Protein AF-A0A8T0F4K7-F1 (afdb_monomer_lite)

Organism: Argiope bruennichi (NCBI:txid94029)

Sequence (132 aa):
MRLCSQYTQSEEQKLKDVISGMQLGDRKPSQLLVEMRNKADSKINEEVLKFLLLQRLPTQVQQILAIVNDKLERLAEMADGIMAAATYTISIQAVSSEEASMQATLIEISSRLEARSRSHSRESGRRFRQRG

pLDDT: mean 86.3, std 10.48, range [50.56, 96.75]

Foldseek 3Di:
DPVVVVVLVVVQVVLLVVLLPDACPPHQLLVNLVVNCVSCVPVDDQVSSLVSSLVRAPPVLNVVCVPDDDGSNVSRVVSRVVVVVVVVVVVVVVVVVVVVVVVVVVVVVVVVVVVVVVVVVVVVVVVVVVVD

Secondary structure (DSSP, 8-state):
--HHHHHHHHHHHHHHHHHHT---TTS-HHHHHHHHHHHHTT-S-HHHHHHHHHTTS-HHHHHHHHT----HHHHHHHHHHHHHHHHHHHHHHHHHHHHHHHHHHHHHHHHHHHHHHHHHHHHHHHHHHTT-

Radius of gyration: 31.35 Å; chains: 1; bounding box: 70×25×100 Å

Structure (mmCIF, N/CA/C/O backbone):
data_AF-A0A8T0F4K7-F1
#
_entry.id   AF-A0A8T0F4K7-F1
#
loop_
_atom_site.group_PDB
_atom_site.id
_atom_site.type_symbol
_atom_site.label_atom_id
_atom_site.label_alt_id
_atom_site.label_comp_id
_atom_site.label_asym_id
_atom_site.label_entity_id
_atom_site.label_seq_id
_atom_site.pdbx_PDB_ins_code
_atom_site.Cartn_x
_atom_site.Cartn_y
_atom_site.Cartn_z
_atom_site.occupancy
_atom_site.B_iso_or_equiv
_atom_site.auth_seq_id
_atom_site.auth_comp_id
_atom_site.auth_asym_id
_atom_site.auth_atom_id
_atom_site.pdbx_PDB_model_num
ATOM 1 N N . MET A 1 1 ? -30.770 4.131 28.611 1.00 52.12 1 MET A N 1
ATOM 2 C CA . MET A 1 1 ? -29.624 4.625 27.815 1.00 52.12 1 MET A CA 1
ATOM 3 C C . MET A 1 1 ? -29.567 3.932 26.447 1.00 52.12 1 MET A C 1
ATOM 5 O O . MET A 1 1 ? -28.828 2.974 26.297 1.00 52.12 1 MET A O 1
ATOM 9 N N . ARG A 1 2 ? -30.370 4.356 25.456 1.00 57.81 2 ARG A N 1
ATOM 10 C CA . ARG A 1 2 ? -30.309 3.818 24.072 1.00 57.81 2 ARG A CA 1
ATOM 11 C C . ARG A 1 2 ? -29.779 4.832 23.045 1.00 57.81 2 ARG A C 1
ATOM 13 O O . ARG A 1 2 ? -29.199 4.419 22.051 1.00 57.81 2 ARG A O 1
ATOM 20 N N . LEU A 1 3 ? -29.887 6.137 23.324 1.00 59.91 3 LEU A N 1
ATOM 21 C CA . LEU A 1 3 ? -29.394 7.193 22.429 1.00 59.91 3 LEU A CA 1
ATOM 22 C C . LEU A 1 3 ? -27.864 7.215 22.289 1.00 59.91 3 LEU A C 1
ATOM 24 O O . LEU A 1 3 ? -27.365 7.386 21.185 1.00 59.91 3 LEU A O 1
ATOM 28 N N . CYS A 1 4 ? -27.121 7.011 23.384 1.00 64.62 4 CYS A N 1
ATOM 29 C CA . CYS A 1 4 ? -25.658 7.124 23.362 1.00 64.62 4 CYS A CA 1
ATOM 30 C C . CYS A 1 4 ? -25.012 6.069 22.444 1.00 64.62 4 CYS A C 1
ATOM 32 O O . CYS A 1 4 ? -24.135 6.396 21.659 1.00 64.62 4 CYS A O 1
ATOM 34 N N . SER A 1 5 ? -25.519 4.830 22.468 1.00 64.06 5 SER A N 1
ATOM 35 C CA . SER A 1 5 ? -25.004 3.732 21.636 1.00 64.06 5 SER A CA 1
ATOM 36 C C . SER A 1 5 ? -25.294 3.919 20.142 1.00 64.06 5 SER A C 1
ATOM 38 O O . SER A 1 5 ? -24.440 3.614 19.313 1.00 64.06 5 SER A O 1
ATOM 40 N N . GLN A 1 6 ? -26.468 4.452 19.784 1.00 66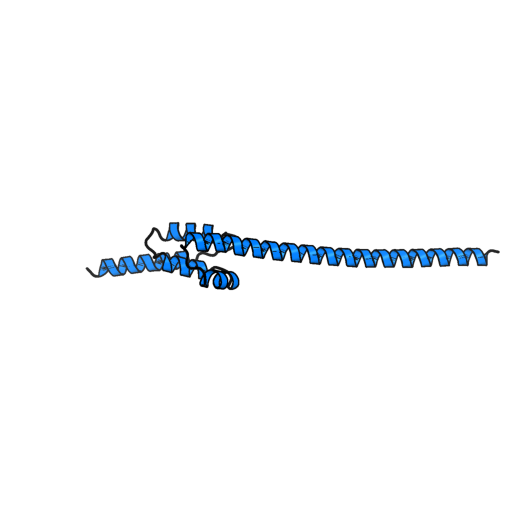.12 6 GLN A N 1
ATOM 41 C CA . GLN A 1 6 ? -26.782 4.754 18.382 1.00 66.12 6 GLN A CA 1
ATOM 42 C C . GLN A 1 6 ? -25.939 5.920 17.856 1.00 66.12 6 GLN A C 1
ATOM 44 O O . GLN A 1 6 ? -25.487 5.892 16.713 1.00 66.12 6 GLN A O 1
ATOM 49 N N . TYR A 1 7 ? -25.697 6.927 18.699 1.00 65.69 7 TYR A N 1
ATOM 50 C CA . TYR A 1 7 ? -24.864 8.072 18.349 1.00 65.69 7 TYR A CA 1
ATOM 51 C C . TYR A 1 7 ? -23.404 7.655 18.108 1.00 65.69 7 TYR A C 1
ATOM 53 O O . TYR A 1 7 ? -22.844 7.982 17.064 1.00 65.69 7 TYR A O 1
ATOM 61 N N . THR A 1 8 ? -22.821 6.840 18.994 1.00 69.25 8 THR A N 1
ATOM 62 C CA . THR A 1 8 ? -21.449 6.327 18.825 1.00 69.25 8 THR A CA 1
ATOM 63 C C . THR A 1 8 ? -21.304 5.433 17.596 1.00 69.25 8 THR A C 1
ATOM 65 O O . THR A 1 8 ? -20.322 5.548 16.868 1.00 69.25 8 THR A O 1
ATOM 68 N N . GLN A 1 9 ? -22.298 4.582 17.316 1.00 73.31 9 GLN A N 1
ATOM 69 C CA . GLN A 1 9 ? -22.295 3.746 16.114 1.00 73.31 9 GLN A CA 1
ATOM 70 C C . GLN A 1 9 ? -22.371 4.596 14.834 1.00 73.31 9 GLN A C 1
ATOM 72 O O . GLN A 1 9 ? -21.693 4.297 13.854 1.00 73.31 9 GLN A O 1
ATOM 77 N N . SER A 1 10 ? -23.151 5.684 14.844 1.00 81.25 10 SER A N 1
ATOM 78 C CA . SER A 1 10 ? -23.223 6.624 13.719 1.00 81.25 10 SER A CA 1
ATOM 79 C C . SER A 1 10 ? -21.893 7.345 13.475 1.00 81.25 10 SER A C 1
ATOM 81 O O . SER A 1 10 ? -21.510 7.547 12.324 1.00 81.25 10 SER A O 1
ATOM 83 N N . GLU A 1 11 ? -21.171 7.717 14.534 1.00 81.69 11 GLU A N 1
ATOM 84 C CA . GLU A 1 11 ? -19.852 8.348 14.415 1.00 81.69 11 GLU A CA 1
ATOM 85 C C . GLU A 1 11 ? -18.788 7.382 13.882 1.00 81.69 11 GLU A C 1
ATOM 87 O O . GLU A 1 11 ? -18.039 7.747 12.977 1.00 81.69 11 GLU A O 1
ATOM 92 N N . GLU A 1 12 ? -18.747 6.142 14.378 1.00 83.00 12 GLU A N 1
ATOM 93 C CA . GLU A 1 12 ? -17.819 5.120 13.877 1.00 83.00 12 GLU A CA 1
ATOM 94 C C . GLU A 1 12 ? -18.069 4.818 12.392 1.00 83.00 12 GLU A C 1
ATOM 96 O O . GLU A 1 12 ? -17.122 4.714 11.610 1.00 83.00 12 GLU A O 1
ATOM 101 N N . GLN A 1 13 ? -19.339 4.741 11.980 1.00 85.06 13 GLN A N 1
ATOM 102 C CA . GLN A 1 13 ? -19.710 4.531 10.582 1.00 85.06 13 GLN A CA 1
ATOM 103 C C . GLN A 1 13 ? -19.218 5.682 9.694 1.00 85.06 13 GLN A C 1
ATOM 105 O O . GLN A 1 13 ? -18.575 5.437 8.677 1.00 85.06 13 GLN A O 1
ATOM 110 N N . LYS A 1 14 ? -19.417 6.938 10.119 1.00 86.44 14 LYS A N 1
ATOM 111 C CA . LYS A 1 14 ? -18.913 8.114 9.391 1.00 86.44 14 LYS A CA 1
ATOM 112 C C . LYS A 1 14 ? -17.392 8.098 9.250 1.00 86.44 14 LYS A C 1
ATOM 114 O O . LYS A 1 14 ? -16.876 8.449 8.193 1.00 86.44 14 LYS A O 1
ATOM 119 N N . LEU A 1 15 ? -16.660 7.691 10.289 1.00 86.94 15 LEU A N 1
ATOM 120 C CA . LEU A 1 15 ? -15.199 7.576 10.217 1.00 86.94 15 LEU A CA 1
ATOM 121 C C . LEU A 1 15 ? -14.765 6.472 9.251 1.00 86.94 15 LEU A C 1
ATOM 123 O O . LEU A 1 15 ? -13.851 6.688 8.454 1.00 86.94 15 LEU A O 1
ATOM 127 N N . LYS A 1 16 ? -15.444 5.319 9.272 1.00 85.75 16 LYS A N 1
ATOM 128 C CA . LYS A 1 16 ? -15.219 4.244 8.297 1.00 85.75 16 LYS A CA 1
ATOM 129 C C . LYS A 1 16 ? -15.479 4.719 6.873 1.00 85.75 16 LYS A C 1
ATOM 131 O O . LYS A 1 16 ? -14.668 4.412 6.005 1.00 85.75 16 LYS A O 1
ATOM 136 N N . ASP A 1 17 ? -16.535 5.491 6.636 1.00 87.75 17 ASP A N 1
ATOM 137 C CA . ASP A 1 17 ? -16.853 6.035 5.311 1.00 87.75 17 ASP A CA 1
ATOM 138 C C . ASP A 1 17 ? -15.769 7.014 4.836 1.00 87.75 17 ASP A C 1
ATOM 140 O O . ASP A 1 17 ? -15.279 6.907 3.711 1.00 87.75 17 ASP A O 1
ATOM 144 N N . VAL A 1 18 ? -15.317 7.916 5.716 1.00 87.06 18 VAL A N 1
ATOM 145 C CA . VAL A 1 18 ? -14.231 8.868 5.421 1.00 87.06 18 VAL A CA 1
ATOM 146 C C . VAL A 1 18 ? -12.928 8.144 5.084 1.00 87.06 18 VAL A C 1
ATOM 148 O O . VAL A 1 18 ? -12.268 8.487 4.104 1.00 87.06 18 VAL A O 1
ATOM 151 N N . ILE A 1 19 ? -12.556 7.132 5.868 1.00 88.88 19 ILE A N 1
ATOM 152 C CA . ILE A 1 19 ? -11.334 6.349 5.644 1.00 88.88 19 ILE A CA 1
ATOM 153 C C . ILE A 1 19 ? -11.463 5.480 4.392 1.00 88.88 19 ILE A C 1
ATOM 155 O O . ILE A 1 19 ? -10.515 5.368 3.618 1.00 88.88 19 ILE A O 1
ATOM 159 N N . SER A 1 20 ? -12.645 4.923 4.136 1.00 87.12 20 SER A N 1
ATOM 160 C CA . SER A 1 20 ? -12.925 4.170 2.910 1.00 87.12 20 SER A CA 1
ATOM 161 C C . SER A 1 20 ? -12.824 5.057 1.669 1.00 87.12 20 SER A C 1
ATOM 163 O O . SER A 1 20 ? -12.410 4.579 0.617 1.00 87.12 20 SER A O 1
ATOM 165 N N . GLY A 1 21 ? -13.137 6.349 1.774 1.00 86.38 21 GLY A N 1
ATOM 166 C CA . GLY A 1 21 ? -12.951 7.315 0.690 1.00 86.38 21 GLY A CA 1
ATOM 167 C C . GLY A 1 21 ? -11.487 7.650 0.372 1.00 86.38 21 GLY A C 1
ATOM 168 O O . GLY A 1 21 ? -11.216 8.256 -0.665 1.00 86.38 21 GLY A O 1
ATOM 169 N N . MET A 1 22 ? -10.529 7.266 1.223 1.00 89.75 22 MET A N 1
ATOM 170 C CA . MET A 1 22 ? -9.112 7.532 0.978 1.00 89.75 22 MET A CA 1
ATOM 171 C C . MET A 1 22 ? -8.562 6.639 -0.133 1.00 89.75 22 MET A C 1
ATOM 173 O O . MET A 1 22 ? -8.824 5.435 -0.195 1.00 89.75 22 MET A O 1
ATOM 177 N N . GLN A 1 23 ? -7.755 7.243 -1.001 1.00 88.62 23 GLN A N 1
ATOM 178 C CA . GLN A 1 23 ? -7.113 6.571 -2.127 1.00 88.62 23 GLN A CA 1
ATOM 179 C C . GLN A 1 23 ? -5.613 6.438 -1.886 1.00 88.62 23 GLN A C 1
ATOM 181 O O . GLN A 1 23 ? -5.006 7.325 -1.293 1.00 88.62 23 GLN A O 1
ATOM 186 N N . LEU A 1 24 ? -4.998 5.363 -2.375 1.00 90.06 24 LEU A N 1
ATOM 187 C CA . LEU A 1 24 ? -3.548 5.191 -2.277 1.00 90.06 24 LEU A CA 1
ATOM 188 C C . LEU A 1 24 ? -2.807 6.209 -3.163 1.00 90.06 24 LEU A C 1
ATOM 190 O O . LEU A 1 24 ? -1.938 6.929 -2.673 1.00 90.06 24 LEU A O 1
ATOM 194 N N . GLY A 1 25 ? -3.224 6.357 -4.426 1.00 86.00 25 GLY A N 1
ATOM 195 C CA . GLY A 1 25 ? -2.546 7.228 -5.395 1.00 86.00 25 GLY A CA 1
ATOM 196 C C . GLY A 1 25 ? -1.077 6.827 -5.564 1.00 86.00 25 GLY A C 1
ATOM 197 O O . GLY A 1 25 ? -0.767 5.639 -5.567 1.00 86.00 25 GLY A O 1
ATOM 198 N N . ASP A 1 26 ? -0.185 7.817 -5.618 1.00 83.19 26 ASP A N 1
ATOM 199 C CA . ASP A 1 26 ? 1.274 7.614 -5.689 1.00 83.19 26 ASP A CA 1
ATOM 200 C C . ASP A 1 26 ? 1.938 7.456 -4.308 1.00 83.19 26 ASP A C 1
ATOM 202 O O . ASP A 1 26 ? 3.165 7.424 -4.182 1.00 83.19 26 ASP A O 1
ATOM 206 N N . ARG A 1 27 ? 1.139 7.418 -3.237 1.00 89.75 27 ARG A N 1
ATOM 207 C CA . ARG A 1 27 ? 1.646 7.376 -1.864 1.00 89.75 27 ARG A CA 1
ATOM 208 C C . ARG A 1 27 ? 2.007 5.958 -1.458 1.00 89.75 27 ARG A C 1
ATOM 210 O O . ARG A 1 27 ? 1.469 4.973 -1.960 1.00 89.75 27 ARG A O 1
ATOM 217 N N . LYS A 1 28 ? 2.895 5.869 -0.474 1.00 94.69 28 LYS A N 1
ATOM 218 C CA . LYS A 1 28 ? 3.270 4.596 0.135 1.00 94.69 28 LYS A CA 1
ATOM 219 C C . LYS A 1 28 ? 2.129 4.041 1.000 1.00 94.69 28 LYS A C 1
ATOM 221 O O . LYS A 1 28 ? 1.524 4.812 1.752 1.00 94.69 28 LYS A O 1
ATOM 226 N N . PRO A 1 29 ? 1.856 2.728 0.958 1.00 95.69 29 PRO A N 1
ATOM 227 C CA . PRO A 1 29 ? 0.970 2.060 1.911 1.00 95.69 29 PRO A CA 1
ATOM 228 C C . PRO A 1 29 ? 1.212 2.432 3.383 1.00 95.69 29 PRO A C 1
ATOM 230 O O . PRO A 1 29 ? 0.247 2.665 4.113 1.00 95.69 29 PRO A O 1
ATOM 233 N N . SER A 1 30 ? 2.470 2.560 3.821 1.00 96.75 30 SER A N 1
ATOM 234 C CA . SER A 1 30 ? 2.805 3.001 5.189 1.00 96.75 30 SER A CA 1
ATOM 235 C C . SER A 1 30 ? 2.323 4.419 5.510 1.00 96.75 30 SER A C 1
ATOM 237 O O . SER A 1 30 ? 1.808 4.672 6.599 1.00 96.75 30 SER A O 1
ATOM 239 N N . GLN A 1 31 ? 2.427 5.343 4.554 1.00 95.38 31 GLN A N 1
ATOM 240 C CA . GLN A 1 31 ? 1.951 6.719 4.709 1.00 95.38 31 GLN A CA 1
ATOM 241 C C . GLN A 1 31 ? 0.425 6.768 4.762 1.00 95.38 31 GLN A C 1
ATOM 243 O O . GLN A 1 31 ? -0.139 7.455 5.614 1.00 95.38 31 GLN A O 1
ATOM 248 N N . LEU A 1 32 ? -0.243 5.994 3.899 1.00 94.88 32 LEU A N 1
ATOM 249 C CA . LEU A 1 32 ? -1.698 5.875 3.923 1.00 94.88 32 LEU A CA 1
ATOM 250 C C . LEU A 1 32 ? -2.176 5.352 5.283 1.00 94.88 32 LEU A C 1
ATOM 252 O O . LEU A 1 32 ? -3.091 5.926 5.864 1.00 94.88 32 LEU A O 1
ATOM 256 N N . LEU A 1 33 ? -1.523 4.327 5.837 1.00 95.25 33 LEU A N 1
ATOM 257 C CA . LEU A 1 33 ? -1.862 3.790 7.156 1.00 95.25 33 LEU A CA 1
ATOM 258 C C . LEU A 1 33 ? -1.798 4.856 8.264 1.00 95.25 33 LEU A C 1
ATOM 260 O O . LEU A 1 33 ? -2.687 4.909 9.118 1.00 95.25 33 LEU A O 1
ATOM 264 N N . VAL A 1 34 ? -0.773 5.713 8.253 1.00 94.69 34 VAL A N 1
ATOM 265 C CA . VAL A 1 34 ? -0.644 6.814 9.223 1.00 94.69 34 VAL A CA 1
ATOM 266 C C . VAL A 1 34 ? -1.828 7.774 9.112 1.00 94.69 34 VAL A C 1
ATOM 268 O O . VAL A 1 34 ? -2.429 8.131 10.124 1.00 94.69 34 VAL A O 1
ATOM 271 N N . GLU A 1 35 ? -2.227 8.148 7.897 1.00 93.44 35 GLU A N 1
ATOM 272 C CA . GLU A 1 35 ? -3.398 9.005 7.687 1.00 93.44 35 GLU A CA 1
ATOM 273 C C . GLU A 1 35 ? -4.703 8.345 8.149 1.00 93.44 35 GLU A C 1
ATOM 275 O O . GLU A 1 35 ? -5.521 8.993 8.810 1.00 93.44 35 GLU A O 1
ATOM 280 N N . MET A 1 36 ? -4.883 7.053 7.855 1.00 93.50 36 MET A N 1
ATOM 281 C CA . MET A 1 36 ? -6.051 6.291 8.300 1.00 93.50 36 MET A CA 1
ATOM 282 C C . MET A 1 36 ? -6.135 6.264 9.831 1.00 93.50 36 MET A C 1
ATOM 284 O O . MET A 1 36 ? -7.209 6.493 10.383 1.00 93.50 36 MET A O 1
ATOM 288 N N . ARG A 1 37 ? -5.009 6.058 10.528 1.00 93.25 37 ARG A N 1
ATOM 289 C CA . ARG A 1 37 ? -4.942 6.103 12.000 1.00 93.25 37 ARG A CA 1
ATOM 290 C C . ARG A 1 37 ? -5.253 7.486 12.556 1.00 93.25 37 ARG A C 1
ATOM 292 O O . ARG A 1 37 ? -6.061 7.599 13.475 1.00 93.25 37 ARG A O 1
ATOM 299 N N . ASN A 1 38 ? -4.679 8.530 11.962 1.00 91.38 38 ASN A N 1
ATOM 300 C CA . ASN A 1 38 ? -4.920 9.914 12.372 1.00 91.38 38 ASN A CA 1
ATOM 301 C C . ASN A 1 38 ? -6.398 10.307 12.242 1.00 91.38 38 ASN A C 1
ATOM 303 O O . ASN A 1 38 ? -6.892 11.127 13.008 1.00 91.38 38 ASN A O 1
ATOM 307 N N . LYS A 1 39 ? -7.115 9.728 11.273 1.00 89.31 39 LYS A N 1
ATOM 308 C CA . LYS A 1 39 ? -8.551 9.965 11.069 1.00 89.31 39 LYS A CA 1
ATOM 309 C C . LYS A 1 39 ? -9.432 9.036 11.896 1.00 89.31 39 LYS A C 1
ATOM 311 O O . LYS A 1 39 ? -10.525 9.442 12.269 1.00 89.31 39 LYS A O 1
ATOM 316 N N . ALA A 1 40 ? -8.969 7.825 12.189 1.00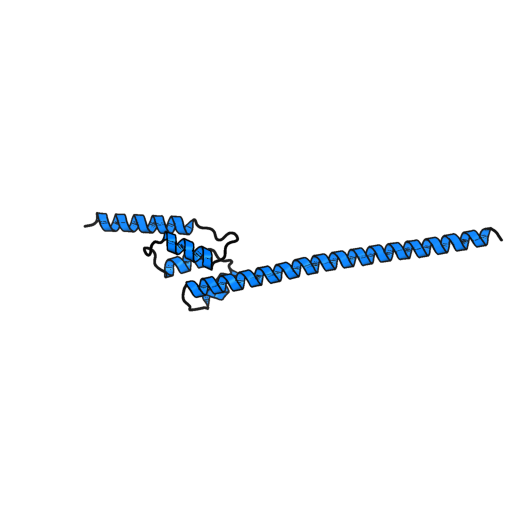 88.50 40 ALA A N 1
ATOM 317 C CA . ALA A 1 40 ? -9.679 6.878 13.038 1.00 88.50 40 ALA A CA 1
ATOM 318 C C . ALA A 1 40 ? -9.728 7.321 14.504 1.00 88.50 40 ALA A C 1
ATOM 320 O O . ALA A 1 40 ? -10.658 6.927 15.203 1.00 88.50 40 ALA A O 1
ATOM 321 N N . ASP A 1 41 ? -8.745 8.102 14.970 1.00 84.06 41 ASP A N 1
ATOM 322 C CA . ASP A 1 41 ? -8.670 8.614 16.348 1.00 84.06 41 ASP A CA 1
ATOM 323 C C . ASP A 1 41 ? -8.845 7.498 17.403 1.00 84.06 41 ASP A C 1
ATOM 325 O O . ASP A 1 41 ? -9.552 7.632 18.396 1.00 84.06 41 ASP A O 1
ATOM 329 N N . SER A 1 42 ? -8.259 6.323 17.136 1.00 79.19 42 S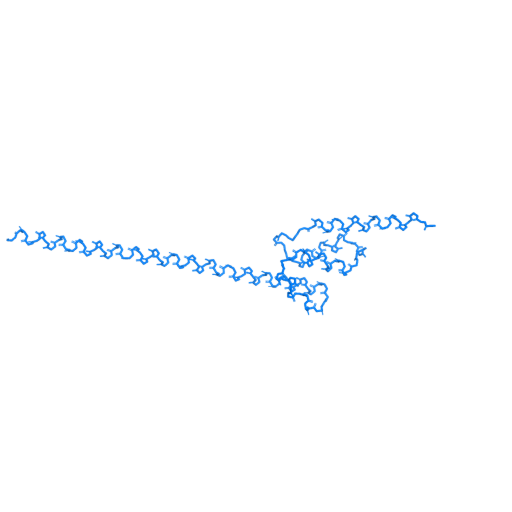ER A N 1
ATOM 330 C CA . SER A 1 42 ? -8.395 5.088 17.937 1.00 79.19 42 SER A CA 1
ATOM 331 C C . SER A 1 42 ? -9.821 4.520 18.081 1.00 79.19 42 SER A C 1
ATOM 333 O O . SER A 1 42 ? -10.024 3.558 18.817 1.00 79.19 42 SER A O 1
ATOM 335 N N . LYS A 1 43 ? -10.815 5.059 17.361 1.00 84.19 43 LYS A N 1
ATOM 336 C CA . LYS A 1 43 ? -12.216 4.592 17.379 1.00 84.19 43 LYS A CA 1
ATOM 337 C C . LYS A 1 43 ? -12.483 3.411 16.443 1.00 84.19 43 LYS A C 1
ATOM 339 O O . LYS A 1 43 ? -13.569 2.843 16.477 1.00 84.19 43 LYS A O 1
ATOM 344 N N . ILE A 1 44 ? -11.521 3.048 15.594 1.00 85.94 44 ILE A N 1
ATOM 345 C CA . ILE A 1 44 ? -11.635 1.942 14.634 1.00 85.94 44 ILE A CA 1
ATOM 346 C C . ILE A 1 44 ? -10.612 0.863 14.982 1.00 85.94 44 ILE A C 1
ATOM 348 O O . ILE A 1 44 ? -9.442 1.160 15.211 1.00 85.94 44 ILE A O 1
ATOM 352 N N . ASN A 1 45 ? -11.065 -0.392 14.985 1.00 89.62 45 ASN A N 1
ATOM 353 C CA . ASN A 1 45 ? -10.234 -1.568 15.237 1.00 89.62 45 ASN A CA 1
ATOM 354 C C . ASN A 1 45 ? -9.114 -1.710 14.181 1.00 89.62 45 ASN A C 1
ATOM 356 O O . ASN A 1 45 ? -9.342 -1.510 12.985 1.00 89.62 45 ASN A O 1
ATOM 360 N N . GLU A 1 46 ? -7.921 -2.122 14.615 1.00 90.12 46 GLU A N 1
ATOM 361 C CA . GLU A 1 46 ? -6.792 -2.444 13.739 1.00 90.12 46 GLU A CA 1
ATOM 362 C C . GLU A 1 46 ? -7.129 -3.486 12.671 1.00 90.12 46 GLU A C 1
ATOM 364 O O . GLU A 1 46 ? -6.639 -3.370 11.552 1.00 90.12 46 GLU A O 1
ATOM 369 N N . GLU A 1 47 ? -7.994 -4.463 12.954 1.00 90.50 47 GLU A N 1
ATOM 370 C CA . GLU A 1 47 ? -8.418 -5.446 11.946 1.00 90.50 47 GLU A CA 1
ATOM 371 C C . GLU A 1 47 ? -9.178 -4.793 10.785 1.00 90.50 47 GLU A C 1
ATOM 373 O O . GLU A 1 47 ? -8.986 -5.147 9.620 1.00 90.50 47 GLU A O 1
ATOM 378 N N . VAL A 1 48 ? -10.002 -3.786 11.090 1.00 90.75 48 VAL A N 1
ATOM 379 C CA . VAL A 1 48 ? -10.734 -3.016 10.079 1.00 90.75 48 VAL A CA 1
ATOM 380 C C . VAL A 1 48 ? -9.765 -2.142 9.290 1.00 90.75 48 VAL A C 1
ATOM 382 O O . VAL A 1 48 ? -9.854 -2.095 8.066 1.00 90.75 48 VAL A O 1
ATOM 385 N N . LEU A 1 49 ? -8.806 -1.495 9.957 1.00 92.44 49 LEU A N 1
ATOM 386 C CA . LEU A 1 49 ? -7.756 -0.732 9.276 1.00 92.44 49 LEU A CA 1
ATOM 387 C C . LEU A 1 49 ? -6.901 -1.628 8.372 1.00 92.44 49 LEU A C 1
ATOM 389 O O . LEU A 1 49 ? -6.603 -1.237 7.247 1.00 92.44 49 LEU A O 1
ATOM 393 N N . LYS A 1 50 ? -6.571 -2.844 8.820 1.00 92.69 50 LYS A N 1
ATOM 394 C CA . LYS A 1 50 ? -5.862 -3.854 8.027 1.00 92.69 50 LYS A CA 1
ATOM 395 C C . LYS A 1 50 ? -6.655 -4.233 6.786 1.00 92.69 50 LYS A C 1
ATOM 397 O O . LYS A 1 50 ? -6.105 -4.202 5.689 1.00 92.69 50 LYS A O 1
ATOM 402 N N . PHE A 1 51 ? -7.941 -4.540 6.936 1.00 91.50 51 PHE A N 1
ATOM 403 C CA . PHE A 1 51 ? -8.808 -4.845 5.801 1.00 91.50 51 PHE A CA 1
ATOM 404 C C . PHE A 1 51 ? -8.895 -3.673 4.813 1.00 91.50 51 PHE A C 1
ATOM 406 O O . PHE A 1 51 ? -8.686 -3.866 3.616 1.00 91.50 51 PHE A O 1
ATOM 413 N N . LEU A 1 52 ? -9.150 -2.458 5.306 1.00 92.50 52 LEU A N 1
ATOM 414 C CA . LEU A 1 52 ? -9.262 -1.256 4.478 1.00 92.50 52 LEU A CA 1
ATOM 415 C C . LEU A 1 52 ? -7.954 -0.938 3.744 1.00 92.50 52 LEU A C 1
ATOM 417 O O . LEU A 1 52 ? -7.997 -0.586 2.568 1.00 92.50 52 LEU A O 1
ATOM 421 N N . LEU A 1 53 ? -6.803 -1.107 4.402 1.00 93.69 53 LEU A N 1
ATOM 422 C CA . LEU A 1 53 ? -5.495 -0.920 3.781 1.00 93.69 53 LEU A CA 1
ATOM 423 C C . LEU A 1 53 ? -5.266 -1.956 2.676 1.00 93.69 53 LEU A C 1
ATOM 425 O O . LEU A 1 53 ? -4.949 -1.577 1.553 1.00 93.69 53 LEU A O 1
ATOM 429 N N . LEU A 1 54 ? -5.477 -3.248 2.962 1.00 92.88 54 LEU A N 1
ATOM 430 C CA . LEU A 1 54 ? -5.296 -4.327 1.984 1.00 92.88 54 LEU A CA 1
ATOM 431 C C . LEU A 1 54 ? -6.185 -4.129 0.751 1.00 92.88 54 LEU A C 1
ATOM 433 O O . LEU A 1 54 ? -5.698 -4.255 -0.367 1.00 92.88 54 LEU A O 1
ATOM 437 N N . GLN A 1 55 ? -7.446 -3.725 0.936 1.00 92.50 55 GLN A N 1
ATOM 438 C CA . GLN A 1 55 ? -8.385 -3.409 -0.152 1.00 92.50 55 GLN A CA 1
ATOM 439 C C . GLN A 1 55 ? -7.928 -2.257 -1.066 1.00 92.50 55 GLN A C 1
ATOM 441 O O . GLN A 1 55 ? -8.518 -2.045 -2.125 1.00 92.50 55 GLN A O 1
ATOM 446 N N . ARG A 1 56 ? -6.920 -1.471 -0.670 1.00 92.19 56 ARG A N 1
ATOM 447 C CA . ARG A 1 56 ? -6.348 -0.379 -1.477 1.00 92.19 56 ARG A CA 1
ATOM 448 C C . ARG A 1 56 ? -5.070 -0.776 -2.207 1.00 92.19 56 ARG A C 1
ATOM 450 O O . ARG A 1 56 ? -4.601 -0.010 -3.043 1.00 92.19 56 ARG A O 1
ATOM 457 N N . LEU A 1 57 ? -4.513 -1.948 -1.911 1.00 93.31 57 LEU A N 1
ATOM 458 C CA . LEU A 1 57 ? -3.304 -2.441 -2.560 1.00 93.31 57 LEU A CA 1
ATOM 459 C C . LEU A 1 57 ? -3.643 -3.191 -3.855 1.00 93.31 57 LEU A C 1
ATOM 461 O O . LEU A 1 57 ? -4.724 -3.774 -3.960 1.00 93.31 57 LEU A O 1
ATOM 465 N N . PRO A 1 58 ? -2.718 -3.258 -4.826 1.00 92.06 58 PRO A N 1
ATOM 466 C CA . PRO A 1 58 ? -2.853 -4.150 -5.973 1.00 92.06 58 PRO A CA 1
ATOM 467 C C . PRO A 1 58 ? -3.012 -5.616 -5.545 1.00 92.06 58 PRO A C 1
ATOM 469 O O . PRO A 1 58 ? -2.419 -6.050 -4.553 1.00 92.06 58 PRO A O 1
ATOM 472 N N . THR A 1 59 ? -3.767 -6.403 -6.316 1.00 92.38 59 THR A N 1
ATOM 473 C CA . THR A 1 59 ? -4.097 -7.806 -6.000 1.00 92.38 59 THR A CA 1
ATOM 474 C C . THR A 1 59 ? -2.863 -8.660 -5.705 1.00 92.38 59 THR A C 1
ATOM 476 O O . THR A 1 59 ? -2.877 -9.461 -4.776 1.00 92.38 59 THR A O 1
ATOM 479 N N . GLN A 1 60 ? -1.772 -8.457 -6.443 1.00 91.50 60 GLN A N 1
ATOM 480 C CA . GLN A 1 60 ? -0.521 -9.194 -6.264 1.00 91.50 60 GLN A CA 1
ATOM 481 C C . GLN A 1 60 ? 0.093 -8.934 -4.882 1.00 91.50 60 GLN A C 1
ATOM 483 O O . GLN A 1 60 ? 0.533 -9.862 -4.208 1.00 91.50 60 GLN A O 1
ATOM 488 N N . VAL A 1 61 ? 0.073 -7.678 -4.426 1.00 94.56 61 VAL A N 1
ATOM 489 C CA . VAL A 1 61 ? 0.580 -7.298 -3.101 1.00 94.56 61 VAL A CA 1
ATOM 490 C C . VAL A 1 61 ? -0.310 -7.895 -2.011 1.00 94.56 61 VAL A C 1
ATOM 492 O O . VAL A 1 61 ? 0.203 -8.447 -1.041 1.00 94.56 61 VAL A O 1
ATOM 495 N N . GLN A 1 62 ? -1.637 -7.864 -2.192 1.00 94.25 62 GLN A N 1
ATOM 496 C CA . GLN A 1 62 ? -2.578 -8.494 -1.258 1.00 94.25 62 GLN A CA 1
ATOM 497 C C . GLN A 1 62 ? -2.313 -9.995 -1.103 1.00 94.25 62 GLN A C 1
ATOM 499 O O . GLN A 1 62 ? -2.285 -10.493 0.018 1.00 94.25 62 GLN A O 1
ATOM 504 N N . GLN A 1 63 ? -2.090 -10.711 -2.209 1.00 92.56 63 GLN A N 1
ATOM 505 C CA . GLN A 1 63 ? -1.820 -12.152 -2.197 1.00 92.56 63 GLN A CA 1
ATOM 506 C C . GLN A 1 63 ? -0.542 -12.494 -1.427 1.00 92.56 63 GLN A C 1
ATOM 508 O O . GLN A 1 63 ? -0.537 -13.442 -0.644 1.00 92.56 63 GLN A O 1
ATOM 513 N N . ILE A 1 64 ? 0.519 -11.702 -1.609 1.00 92.81 64 ILE A N 1
ATOM 514 C CA . ILE A 1 64 ? 1.780 -11.884 -0.881 1.00 92.81 64 ILE A CA 1
ATOM 515 C C . ILE A 1 64 ? 1.578 -11.612 0.613 1.00 92.81 64 ILE A C 1
ATOM 517 O O . ILE A 1 64 ? 2.055 -12.374 1.446 1.00 92.81 64 ILE A O 1
ATOM 521 N N . LEU A 1 65 ? 0.849 -10.553 0.972 1.00 94.44 65 LEU A N 1
ATOM 522 C CA . LEU A 1 65 ? 0.625 -10.195 2.374 1.00 94.44 65 LEU A CA 1
ATOM 523 C C . LEU A 1 65 ? -0.388 -11.105 3.083 1.00 94.44 65 LEU A C 1
ATOM 525 O O . LEU A 1 65 ? -0.341 -11.212 4.304 1.00 94.44 65 LEU A O 1
ATOM 529 N N . ALA A 1 66 ? -1.281 -11.781 2.356 1.00 89.50 66 ALA A N 1
ATOM 530 C CA . ALA A 1 66 ? -2.305 -12.655 2.935 1.00 89.50 66 ALA A CA 1
ATOM 531 C C . ALA A 1 66 ? -1.721 -13.853 3.703 1.00 89.50 66 ALA A C 1
ATOM 533 O O . ALA A 1 66 ? -2.342 -14.339 4.645 1.00 89.50 66 ALA A O 1
ATOM 534 N N . ILE A 1 67 ? -0.527 -14.312 3.320 1.00 90.62 67 ILE A N 1
ATOM 535 C CA . ILE A 1 67 ? 0.188 -15.399 4.006 1.00 90.62 67 ILE A CA 1
ATOM 536 C C . ILE A 1 67 ? 1.070 -14.899 5.159 1.00 90.62 67 ILE A C 1
ATOM 538 O O . ILE A 1 67 ? 1.627 -15.708 5.901 1.00 90.62 67 ILE A O 1
ATOM 542 N N . VAL A 1 68 ? 1.211 -13.580 5.320 1.00 91.19 68 VAL A N 1
ATOM 543 C CA . VAL A 1 68 ? 2.069 -12.972 6.337 1.00 91.19 68 VAL A CA 1
ATOM 544 C C . VAL A 1 68 ? 1.248 -12.630 7.575 1.00 91.19 68 VAL A C 1
ATOM 546 O O . VAL A 1 68 ? 0.313 -11.826 7.535 1.00 91.19 68 VAL A O 1
ATOM 549 N N . ASN A 1 69 ? 1.625 -13.222 8.707 1.00 88.19 69 ASN A N 1
ATOM 550 C CA . ASN A 1 69 ? 1.015 -12.925 9.996 1.00 88.19 69 ASN A CA 1
ATOM 551 C C . ASN A 1 69 ? 1.902 -11.971 10.804 1.00 88.19 69 ASN A C 1
ATOM 553 O O . ASN A 1 69 ? 2.733 -12.408 11.596 1.00 88.19 69 ASN A O 1
ATOM 557 N N . ASP A 1 70 ? 1.730 -10.671 10.576 1.00 92.56 70 ASP A N 1
ATOM 558 C CA . ASP A 1 70 ? 2.465 -9.614 11.273 1.00 92.56 70 ASP A CA 1
ATOM 559 C C . ASP A 1 70 ? 1.534 -8.439 11.625 1.00 92.56 70 ASP A C 1
ATOM 561 O O . ASP A 1 70 ? 0.363 -8.391 11.216 1.00 92.56 70 ASP A O 1
ATOM 565 N N . LYS A 1 71 ? 2.064 -7.491 12.397 1.00 93.31 71 LYS A N 1
ATOM 566 C CA . LYS A 1 71 ? 1.410 -6.239 12.775 1.00 93.31 71 LYS A CA 1
ATOM 567 C C . LYS A 1 71 ? 1.131 -5.371 11.552 1.00 93.31 71 LYS A C 1
ATOM 569 O O . LYS A 1 71 ? 1.842 -5.422 10.547 1.00 93.31 71 LYS A O 1
ATOM 574 N N . LEU A 1 72 ? 0.101 -4.537 11.657 1.00 94.00 72 LEU A N 1
ATOM 575 C CA . LEU A 1 72 ? -0.372 -3.698 10.559 1.00 94.00 72 LEU A CA 1
ATOM 576 C C . LEU A 1 72 ? 0.715 -2.754 10.017 1.00 94.00 72 LEU A C 1
ATOM 578 O O . LEU A 1 72 ? 0.823 -2.584 8.805 1.00 94.00 72 LEU A O 1
ATOM 582 N N . GLU A 1 73 ? 1.563 -2.201 10.883 1.00 94.94 73 GLU A N 1
ATOM 583 C CA . GLU A 1 73 ? 2.690 -1.356 10.473 1.00 94.94 73 GLU A CA 1
ATOM 584 C C . GLU A 1 73 ? 3.689 -2.124 9.614 1.00 94.94 73 GLU A C 1
ATOM 586 O O . GLU A 1 73 ? 4.084 -1.649 8.552 1.00 94.94 73 GLU A O 1
ATOM 591 N N . ARG A 1 74 ? 4.043 -3.345 10.030 1.00 95.69 74 ARG A N 1
ATOM 592 C CA . ARG A 1 74 ? 4.965 -4.198 9.274 1.00 95.69 74 ARG A CA 1
ATOM 593 C C . ARG A 1 74 ? 4.381 -4.604 7.932 1.00 95.69 74 ARG A C 1
ATOM 595 O O . ARG A 1 74 ? 5.091 -4.572 6.932 1.00 95.69 74 ARG A O 1
ATOM 602 N N . LEU A 1 75 ? 3.090 -4.927 7.880 1.00 95.50 75 LEU A N 1
ATOM 603 C CA . LEU A 1 75 ? 2.402 -5.220 6.619 1.00 95.50 75 LEU A CA 1
ATOM 604 C C . LEU A 1 75 ? 2.446 -4.031 5.655 1.00 95.50 75 LEU A C 1
ATOM 606 O O . LEU A 1 75 ? 2.679 -4.225 4.463 1.00 95.50 75 LEU A O 1
ATOM 610 N N . ALA A 1 76 ? 2.267 -2.811 6.160 1.00 96.12 76 ALA A N 1
ATOM 611 C CA . ALA A 1 76 ? 2.342 -1.605 5.346 1.00 96.12 76 ALA A CA 1
ATOM 612 C C . ALA A 1 76 ? 3.775 -1.319 4.857 1.00 96.12 76 ALA A C 1
ATOM 614 O O . ALA A 1 76 ? 3.969 -1.016 3.685 1.00 96.12 76 ALA A O 1
ATOM 615 N N . GLU A 1 77 ? 4.788 -1.491 5.708 1.00 96.69 77 GLU A N 1
ATOM 616 C CA . GLU A 1 77 ? 6.200 -1.374 5.313 1.00 96.69 77 GLU A CA 1
ATOM 617 C C . GLU A 1 77 ? 6.603 -2.423 4.262 1.00 96.69 77 GLU A C 1
ATOM 619 O O . GLU A 1 77 ? 7.302 -2.113 3.296 1.00 96.69 77 GLU A O 1
ATOM 624 N N . MET A 1 78 ? 6.142 -3.669 4.408 1.00 95.75 78 MET A N 1
ATOM 625 C CA . MET A 1 78 ? 6.370 -4.711 3.403 1.00 95.75 78 MET A CA 1
ATOM 626 C C . MET A 1 78 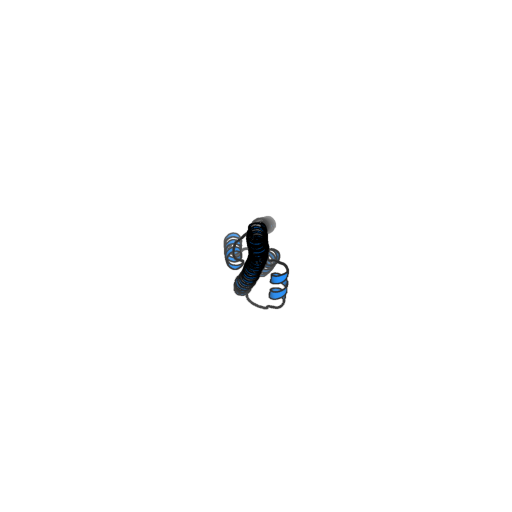? 5.672 -4.375 2.084 1.00 95.75 78 MET A C 1
ATOM 628 O O . MET A 1 78 ? 6.265 -4.555 1.021 1.00 95.75 78 MET A O 1
ATOM 632 N N . ALA A 1 79 ? 4.447 -3.845 2.140 1.00 95.62 79 ALA A N 1
ATOM 633 C CA . ALA A 1 79 ? 3.734 -3.377 0.957 1.00 95.62 79 ALA A CA 1
ATOM 634 C C . ALA A 1 79 ? 4.525 -2.289 0.211 1.00 95.62 79 ALA A C 1
ATOM 636 O O . ALA A 1 79 ? 4.647 -2.373 -1.012 1.00 95.62 79 ALA A O 1
ATOM 637 N N . ASP A 1 80 ? 5.119 -1.324 0.928 1.00 96.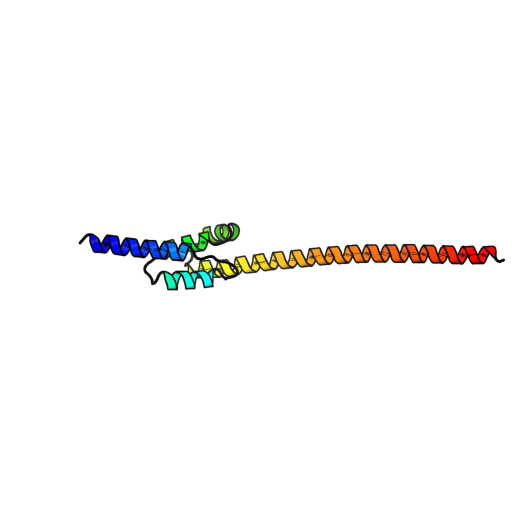06 80 ASP A N 1
ATOM 638 C CA . ASP A 1 80 ? 5.992 -0.306 0.330 1.00 96.06 80 ASP A CA 1
ATOM 639 C C . ASP A 1 80 ? 7.148 -0.947 -0.449 1.00 96.06 80 ASP A C 1
ATOM 641 O O . ASP A 1 80 ? 7.432 -0.554 -1.581 1.00 96.06 80 ASP A O 1
ATOM 645 N N . GLY A 1 81 ? 7.813 -1.938 0.155 1.00 94.62 81 GLY A N 1
ATOM 646 C CA . GLY A 1 81 ? 8.943 -2.640 -0.451 1.00 94.62 81 GLY A CA 1
ATOM 647 C C . GLY A 1 81 ? 8.551 -3.428 -1.701 1.00 94.62 81 GLY A C 1
ATOM 648 O O . GLY A 1 81 ? 9.222 -3.329 -2.728 1.00 94.62 81 GLY A O 1
ATOM 649 N N . ILE A 1 82 ? 7.437 -4.165 -1.643 1.00 93.62 82 ILE A N 1
ATOM 650 C CA . ILE A 1 82 ? 6.922 -4.944 -2.779 1.00 93.62 82 ILE A CA 1
ATOM 651 C C . ILE A 1 82 ? 6.545 -4.013 -3.937 1.00 93.62 82 ILE A C 1
ATOM 653 O O . ILE A 1 82 ? 6.922 -4.267 -5.082 1.00 93.62 82 ILE A O 1
ATOM 657 N N . MET A 1 83 ? 5.832 -2.919 -3.651 1.00 92.88 83 MET A N 1
ATOM 658 C CA . MET A 1 83 ? 5.433 -1.950 -4.674 1.00 92.88 83 MET A CA 1
ATOM 659 C C . MET A 1 83 ? 6.643 -1.241 -5.287 1.00 92.88 83 MET A C 1
ATOM 661 O O . MET A 1 83 ? 6.707 -1.097 -6.505 1.00 92.88 83 MET A O 1
ATOM 665 N N . ALA A 1 84 ? 7.640 -0.861 -4.482 1.00 90.19 84 ALA A N 1
ATOM 666 C CA . ALA A 1 84 ? 8.873 -0.262 -4.989 1.00 90.19 84 ALA A CA 1
ATOM 667 C C . ALA A 1 84 ? 9.653 -1.223 -5.904 1.00 90.19 84 ALA A C 1
ATOM 669 O O . ALA A 1 84 ? 10.141 -0.810 -6.958 1.00 90.19 84 ALA A O 1
ATOM 670 N N . ALA A 1 85 ? 9.730 -2.507 -5.539 1.00 86.94 85 ALA A N 1
ATOM 671 C CA . ALA A 1 85 ? 10.381 -3.527 -6.356 1.00 86.94 85 ALA A CA 1
ATOM 672 C C . ALA A 1 85 ? 9.658 -3.741 -7.696 1.00 86.94 85 ALA A C 1
ATOM 674 O O . ALA A 1 85 ? 10.312 -3.833 -8.734 1.00 86.94 85 ALA A O 1
ATOM 675 N N . ALA A 1 86 ? 8.322 -3.761 -7.695 1.00 82.00 86 ALA A N 1
ATOM 676 C CA . ALA A 1 86 ? 7.528 -3.869 -8.918 1.00 82.00 86 ALA A CA 1
ATOM 677 C C . ALA A 1 86 ? 7.714 -2.655 -9.848 1.00 82.00 86 ALA A C 1
ATOM 679 O O . ALA A 1 86 ? 7.837 -2.809 -11.059 1.00 82.00 86 ALA A O 1
ATOM 680 N N . THR A 1 87 ? 7.798 -1.441 -9.300 1.00 77.06 87 THR A N 1
ATOM 681 C CA . THR A 1 87 ? 8.089 -0.242 -10.103 1.00 77.06 87 THR A CA 1
ATOM 682 C C . THR A 1 87 ? 9.491 -0.299 -10.713 1.00 77.06 87 THR A C 1
ATOM 684 O O . THR A 1 87 ? 9.683 0.065 -11.875 1.00 77.06 87 THR A O 1
ATOM 687 N N . TYR A 1 88 ? 10.476 -0.790 -9.956 1.00 73.94 88 TYR A N 1
ATOM 688 C CA . TYR A 1 88 ? 11.847 -0.936 -10.439 1.00 73.94 88 TYR A CA 1
ATOM 689 C C . TYR A 1 88 ? 11.948 -1.916 -11.619 1.00 73.94 88 TYR A C 1
ATOM 691 O O . TYR A 1 88 ? 12.600 -1.605 -12.616 1.00 73.94 88 TYR A O 1
ATOM 699 N N . THR A 1 89 ? 11.261 -3.062 -11.557 1.00 76.00 89 THR A N 1
ATOM 700 C CA . THR A 1 89 ? 11.276 -4.045 -12.654 1.00 76.00 89 THR A CA 1
ATOM 701 C C . THR A 1 89 ? 10.627 -3.507 -13.928 1.00 76.00 89 THR A C 1
ATOM 703 O O . THR A 1 89 ? 11.177 -3.705 -15.011 1.00 76.00 89 THR A O 1
ATOM 706 N N . ILE A 1 90 ? 9.515 -2.773 -13.815 1.00 76.38 90 ILE A N 1
ATOM 707 C CA . ILE A 1 90 ? 8.849 -2.133 -14.963 1.00 76.38 90 ILE A CA 1
ATOM 708 C C . ILE A 1 90 ? 9.767 -1.089 -15.613 1.00 76.38 90 ILE A C 1
ATOM 710 O O . ILE A 1 90 ? 9.887 -1.051 -16.837 1.00 76.38 90 ILE A O 1
ATOM 714 N N . SER A 1 91 ? 10.456 -0.276 -14.806 1.00 74.62 91 SER A N 1
ATOM 715 C CA . SER A 1 91 ? 11.398 0.735 -15.304 1.00 74.62 91 SER A CA 1
ATOM 716 C C . SER A 1 91 ? 12.539 0.106 -16.114 1.00 74.62 91 SER A C 1
ATOM 718 O O . SER A 1 91 ? 12.831 0.551 -17.224 1.00 74.62 91 SER A O 1
ATOM 720 N N . ILE A 1 92 ? 13.124 -0.996 -15.624 1.00 76.62 92 ILE A N 1
ATOM 721 C CA . ILE A 1 92 ? 14.164 -1.735 -16.361 1.00 76.62 92 ILE A CA 1
ATOM 722 C C . ILE A 1 92 ? 13.629 -2.265 -17.695 1.00 76.62 92 ILE A C 1
ATOM 724 O O . ILE A 1 92 ? 14.300 -2.147 -18.721 1.00 76.62 92 ILE A O 1
ATOM 728 N N . GLN A 1 93 ? 12.423 -2.840 -17.700 1.00 69.12 93 GLN A N 1
ATOM 729 C CA . GLN A 1 93 ? 11.820 -3.369 -18.924 1.00 69.12 93 GLN A CA 1
ATOM 730 C C . GLN A 1 93 ? 11.601 -2.271 -19.971 1.00 69.12 93 GLN A C 1
ATOM 732 O O . GLN A 1 93 ? 11.940 -2.475 -21.138 1.00 69.12 93 GLN A O 1
ATOM 737 N N . ALA A 1 94 ? 11.114 -1.099 -19.559 1.00 75.94 94 ALA A N 1
ATOM 738 C CA . ALA A 1 94 ? 10.914 0.037 -20.455 1.00 75.94 94 ALA A CA 1
ATOM 739 C C . ALA A 1 94 ? 12.230 0.492 -21.109 1.00 75.94 94 ALA A C 1
ATOM 741 O O . ALA A 1 94 ? 12.296 0.597 -22.334 1.00 75.94 94 ALA A O 1
ATOM 742 N N . VAL A 1 95 ? 13.292 0.658 -20.313 1.00 83.00 95 VAL A N 1
ATOM 743 C CA . VAL A 1 95 ? 14.619 1.051 -20.817 1.00 83.00 95 VAL A CA 1
ATOM 744 C C . VAL A 1 95 ? 15.178 0.004 -21.782 1.00 83.00 95 VAL A C 1
ATOM 746 O O . VAL A 1 95 ? 15.673 0.359 -22.847 1.00 83.00 95 VAL A O 1
ATOM 749 N N . SER A 1 96 ? 15.042 -1.289 -21.469 1.00 83.94 96 SER A N 1
ATOM 750 C CA . SER A 1 96 ? 15.524 -2.359 -22.356 1.00 83.94 96 SER A CA 1
ATOM 751 C C . SER A 1 96 ? 14.796 -2.390 -23.706 1.00 83.94 96 SER A C 1
ATOM 753 O O . SER A 1 96 ? 15.409 -2.641 -24.744 1.00 83.94 96 SER A O 1
ATOM 755 N N . SER A 1 97 ? 13.493 -2.089 -23.712 1.00 86.12 97 SER A N 1
ATOM 756 C CA . SER A 1 97 ? 12.703 -2.005 -24.941 1.00 86.12 97 SER A CA 1
ATOM 757 C C . SER A 1 97 ? 13.111 -0.799 -25.784 1.00 86.12 97 SER A C 1
ATOM 759 O O . SER A 1 97 ? 13.192 -0.902 -27.010 1.00 86.12 97 SER A O 1
ATOM 761 N N . GLU A 1 98 ? 13.364 0.344 -25.146 1.00 90.25 98 GLU A N 1
ATOM 762 C CA . GLU A 1 98 ? 13.836 1.546 -25.829 1.00 90.25 98 GLU A CA 1
ATOM 763 C C . GLU A 1 98 ? 15.231 1.317 -26.424 1.00 90.25 98 GLU A C 1
ATOM 765 O O . GLU A 1 98 ? 15.447 1.595 -27.604 1.00 90.25 98 GLU A O 1
ATOM 770 N N . GLU A 1 99 ? 16.141 0.703 -25.666 1.00 92.50 99 GLU A N 1
ATOM 771 C CA . GLU A 1 99 ? 17.474 0.330 -26.140 1.00 92.50 99 GLU A CA 1
ATOM 772 C C . GLU A 1 99 ? 17.407 -0.609 -27.351 1.00 92.50 99 GLU A C 1
ATOM 774 O O . GLU A 1 99 ? 18.062 -0.354 -28.362 1.00 92.50 99 GLU A O 1
ATOM 779 N N . ALA A 1 100 ? 16.564 -1.644 -27.308 1.00 91.19 100 ALA A N 1
ATOM 780 C CA . ALA A 1 100 ? 16.369 -2.550 -28.439 1.00 91.19 100 ALA A CA 1
ATOM 781 C C . ALA A 1 100 ? 15.853 -1.813 -29.690 1.00 91.19 100 ALA A C 1
ATOM 783 O O . ALA A 1 100 ? 16.314 -2.075 -30.804 1.00 91.19 100 ALA A O 1
ATOM 784 N N . SER A 1 101 ? 14.936 -0.855 -29.518 1.00 91.81 101 SER A N 1
ATOM 785 C CA . SER A 1 101 ? 14.427 -0.034 -30.624 1.00 91.81 101 SER A CA 1
ATOM 786 C C . SER A 1 101 ? 15.510 0.879 -31.220 1.00 91.81 101 SER A C 1
ATOM 788 O O . SER A 1 101 ? 15.640 0.994 -32.444 1.00 91.81 101 SER A O 1
ATOM 790 N N . MET A 1 102 ? 16.356 1.466 -30.369 1.00 93.31 102 MET A N 1
ATOM 791 C CA . MET A 1 102 ? 17.496 2.275 -30.796 1.00 93.31 102 MET A CA 1
ATOM 792 C C . MET A 1 102 ? 18.541 1.420 -31.521 1.00 93.31 102 MET A C 1
ATOM 794 O O . MET A 1 102 ? 19.030 1.809 -32.579 1.00 93.31 102 MET A O 1
ATOM 798 N N . GLN A 1 103 ? 18.841 0.218 -31.029 1.00 94.12 103 GLN A N 1
ATOM 799 C CA . GLN A 1 103 ? 19.754 -0.699 -31.714 1.00 94.12 103 GLN A CA 1
ATOM 800 C C . GLN A 1 103 ? 19.217 -1.115 -33.093 1.00 94.12 103 GLN A C 1
ATOM 802 O O . GLN A 1 103 ? 19.969 -1.107 -34.069 1.00 94.12 103 GLN A O 1
ATOM 807 N N . ALA A 1 104 ? 17.917 -1.403 -33.215 1.00 94.56 104 ALA A N 1
ATOM 808 C CA . ALA A 1 104 ? 17.298 -1.748 -34.495 1.00 94.56 104 ALA A CA 1
ATOM 809 C C . ALA A 1 104 ? 17.405 -0.605 -35.522 1.00 94.56 104 ALA A C 1
ATOM 811 O O . ALA A 1 104 ? 17.796 -0.834 -36.670 1.00 94.56 104 ALA A O 1
ATOM 812 N N . THR A 1 105 ? 17.130 0.635 -35.104 1.00 95.38 105 THR A N 1
ATOM 813 C CA . THR A 1 105 ? 17.266 1.812 -35.980 1.00 95.38 105 THR A CA 1
ATOM 814 C C . THR A 1 105 ? 18.719 2.077 -36.381 1.00 95.38 105 THR A C 1
ATOM 816 O O . THR A 1 105 ? 18.981 2.389 -37.543 1.00 95.38 105 THR A O 1
ATOM 819 N N . LEU A 1 106 ? 19.688 1.885 -35.477 1.00 95.81 106 LEU A N 1
ATOM 820 C CA . LEU A 1 106 ? 21.117 1.996 -35.798 1.00 95.81 106 LEU A CA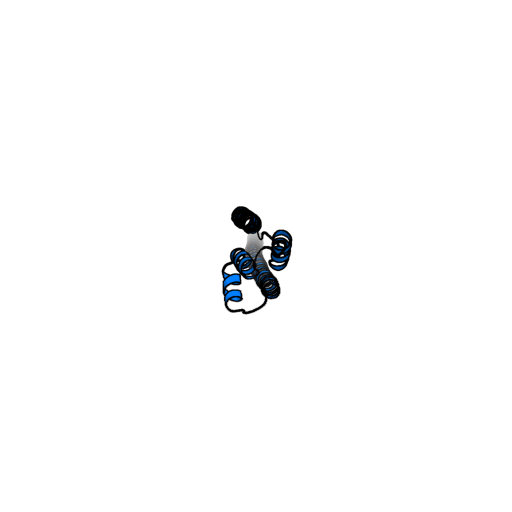 1
ATOM 821 C C . LEU A 1 106 ? 21.570 0.947 -36.822 1.00 95.81 106 LEU A C 1
ATOM 823 O O . LEU A 1 106 ? 22.312 1.281 -37.753 1.00 95.81 106 LEU A O 1
ATOM 827 N N . ILE A 1 107 ? 21.112 -0.302 -36.691 1.00 96.19 107 ILE A N 1
ATOM 828 C CA . ILE A 1 107 ? 21.387 -1.370 -37.664 1.00 96.19 107 ILE A CA 1
ATOM 829 C C . ILE A 1 107 ? 20.798 -0.999 -39.029 1.00 96.19 107 ILE A C 1
ATOM 831 O O . ILE A 1 107 ? 21.480 -1.102 -40.053 1.00 96.19 107 ILE A O 1
ATOM 835 N N . GLU A 1 108 ? 19.559 -0.506 -39.057 1.00 96.12 108 GLU A N 1
ATOM 836 C CA . GLU A 1 108 ? 18.908 -0.087 -40.295 1.00 96.12 108 GLU A CA 1
ATOM 837 C C . GLU A 1 108 ? 19.663 1.066 -40.975 1.00 96.12 108 GLU A C 1
ATOM 839 O O . GLU A 1 108 ? 19.972 0.982 -42.168 1.00 96.12 108 GLU A O 1
ATOM 844 N N . ILE A 1 109 ? 20.019 2.116 -40.230 1.00 96.00 109 ILE A N 1
ATOM 845 C CA . ILE A 1 109 ? 20.782 3.259 -40.751 1.00 96.00 109 ILE A CA 1
ATOM 846 C C . ILE A 1 109 ? 22.141 2.799 -41.291 1.00 96.00 109 ILE A C 1
ATOM 848 O O . ILE A 1 109 ? 22.522 3.190 -42.398 1.00 96.00 109 ILE A O 1
ATOM 852 N N . SER A 1 110 ? 22.841 1.927 -40.562 1.00 96.31 110 SER A N 1
ATOM 853 C CA . SER A 1 110 ? 24.132 1.373 -40.986 1.00 96.31 110 SER A CA 1
ATOM 854 C C . SER A 1 110 ? 24.001 0.600 -42.301 1.00 96.31 110 SER A C 1
ATOM 856 O O . SER A 1 110 ? 24.771 0.828 -43.235 1.00 96.31 110 SER A O 1
ATOM 858 N N . SER A 1 111 ? 22.961 -0.231 -42.436 1.00 94.94 111 SER A N 1
ATOM 859 C CA . SER A 1 111 ? 22.693 -0.976 -43.673 1.00 94.94 111 SER A CA 1
ATOM 860 C C . SER A 1 111 ? 22.424 -0.053 -44.871 1.00 94.94 111 SER A C 1
ATOM 862 O O . SER A 1 111 ? 22.948 -0.272 -45.968 1.00 94.94 111 SER A O 1
ATOM 864 N N . ARG A 1 112 ? 21.664 1.034 -44.663 1.00 95.56 112 ARG A N 1
ATOM 865 C CA . ARG A 1 112 ? 21.361 2.031 -45.702 1.00 95.56 112 ARG A CA 1
ATOM 866 C C . ARG A 1 112 ? 22.619 2.791 -46.126 1.00 95.56 112 ARG A C 1
ATOM 868 O O . ARG A 1 112 ? 22.804 3.045 -47.319 1.00 95.56 112 ARG A O 1
ATOM 875 N N . LEU A 1 113 ? 23.496 3.128 -45.177 1.00 93.62 113 LEU A N 1
ATOM 876 C CA . LEU A 1 113 ? 24.782 3.774 -45.455 1.00 93.62 113 LEU A CA 1
ATOM 877 C C . LEU A 1 113 ? 25.714 2.865 -46.265 1.00 93.62 113 LEU A C 1
ATOM 879 O O . LEU A 1 113 ? 26.287 3.321 -47.257 1.00 93.62 113 LEU A O 1
ATOM 883 N N . GLU A 1 114 ? 25.815 1.579 -45.916 1.00 94.31 114 GLU A N 1
ATOM 884 C CA . GLU A 1 114 ? 26.600 0.613 -46.693 1.00 94.31 114 GLU A CA 1
ATOM 885 C C . GLU A 1 114 ? 26.055 0.408 -48.111 1.00 94.31 114 GLU A C 1
ATOM 887 O O . GLU A 1 114 ? 26.813 0.372 -49.084 1.00 94.31 114 GLU A O 1
ATOM 892 N N . ALA A 1 115 ? 24.736 0.288 -48.267 1.00 92.00 115 ALA A N 1
ATOM 893 C CA . ALA A 1 115 ? 24.125 0.144 -49.585 1.00 92.00 115 ALA A CA 1
ATOM 894 C C . ALA A 1 115 ? 24.414 1.366 -50.474 1.00 92.00 115 ALA A C 1
ATOM 896 O O . ALA A 1 115 ? 24.732 1.228 -51.665 1.00 92.00 115 ALA A O 1
ATOM 897 N N . ARG A 1 116 ? 24.364 2.571 -49.890 1.00 93.44 116 ARG A N 1
ATOM 898 C CA . ARG A 1 116 ? 24.659 3.825 -50.590 1.00 93.44 116 ARG A CA 1
ATOM 899 C C . ARG A 1 116 ? 26.136 3.941 -50.966 1.00 93.44 116 ARG A C 1
ATOM 901 O O . ARG A 1 116 ? 26.429 4.322 -52.100 1.00 93.44 116 ARG A O 1
ATOM 908 N N . SER A 1 117 ? 27.059 3.567 -50.077 1.00 91.06 117 SER A N 1
ATOM 909 C CA . SER A 1 117 ? 28.500 3.598 -50.365 1.00 91.06 117 SER A CA 1
ATOM 910 C C . SER A 1 117 ? 28.878 2.616 -51.480 1.00 91.06 117 SER A C 1
ATOM 912 O O . SER A 1 117 ? 29.576 2.989 -52.425 1.00 91.06 117 SER A O 1
ATOM 914 N N . ARG A 1 118 ? 28.331 1.392 -51.455 1.00 89.81 118 ARG A N 1
ATOM 915 C CA . ARG A 1 118 ? 28.534 0.387 -52.514 1.00 89.81 118 ARG A CA 1
ATOM 916 C C . ARG A 1 118 ? 27.997 0.860 -53.863 1.00 89.81 118 ARG A C 1
ATOM 918 O O . ARG A 1 118 ? 28.649 0.651 -54.887 1.00 89.81 118 ARG A O 1
ATOM 925 N N . SER A 1 119 ? 26.829 1.501 -53.874 1.00 87.75 119 SER A N 1
ATOM 926 C CA . SER A 1 119 ? 26.227 2.049 -55.096 1.00 87.75 119 SER A CA 1
ATOM 927 C C . SER A 1 119 ? 27.085 3.170 -55.688 1.00 87.75 119 SER A C 1
ATOM 929 O O . SER A 1 119 ? 27.382 3.149 -56.881 1.00 87.75 119 SER A O 1
ATOM 931 N N . HIS A 1 120 ? 27.579 4.080 -54.845 1.00 85.06 120 HIS A N 1
ATOM 932 C CA . HIS A 1 120 ? 28.449 5.177 -55.265 1.00 85.06 120 HIS A CA 1
ATOM 933 C C . HIS A 1 120 ? 29.795 4.684 -55.825 1.00 85.06 120 HIS A C 1
ATOM 935 O O . HIS A 1 120 ? 30.238 5.142 -56.875 1.00 85.06 120 HIS A O 1
ATOM 941 N N . SER A 1 121 ? 30.434 3.700 -55.183 1.00 81.75 121 SER A N 1
ATOM 942 C CA . SER A 1 121 ? 31.679 3.108 -55.699 1.00 81.75 121 SER A CA 1
ATOM 943 C C . SER A 1 121 ? 31.483 2.418 -57.055 1.00 81.75 121 SER A C 1
ATOM 945 O O . SER A 1 121 ? 32.337 2.523 -57.938 1.00 81.75 121 SER A O 1
ATOM 947 N N . ARG A 1 122 ? 30.340 1.747 -57.260 1.00 80.06 122 ARG A N 1
ATOM 948 C CA . ARG A 1 122 ? 29.990 1.119 -58.548 1.00 80.06 122 ARG A CA 1
ATOM 949 C C . ARG A 1 122 ? 29.753 2.152 -59.655 1.00 80.06 122 ARG A C 1
ATOM 951 O O . ARG A 1 122 ? 30.220 1.947 -60.774 1.00 80.06 122 ARG A O 1
ATOM 958 N N . GLU A 1 123 ? 29.060 3.246 -59.350 1.00 79.06 123 GLU A N 1
ATOM 959 C CA . GLU A 1 123 ? 28.811 4.369 -60.269 1.00 79.06 123 GLU A CA 1
ATOM 960 C C . GLU A 1 123 ? 30.132 5.011 -60.736 1.00 79.06 123 GLU A C 1
ATOM 962 O O . GLU A 1 123 ? 30.375 5.147 -61.939 1.00 79.06 123 GLU A O 1
ATOM 967 N N . SER A 1 124 ? 31.029 5.323 -59.795 1.00 74.81 124 SER A N 1
ATOM 968 C CA . SER A 1 124 ? 32.334 5.933 -60.085 1.00 74.81 124 SER A CA 1
ATOM 969 C C . SER A 1 124 ? 33.223 5.041 -60.957 1.00 74.81 124 SER A C 1
ATOM 971 O O . SER A 1 124 ? 33.830 5.522 -61.915 1.00 74.81 124 SER A O 1
ATOM 973 N N . GLY A 1 125 ? 33.259 3.730 -60.691 1.00 74.62 125 GLY A N 1
ATOM 974 C CA . GLY A 1 125 ? 34.035 2.780 -61.496 1.00 74.62 125 GLY A CA 1
ATOM 975 C C . GLY A 1 125 ? 33.514 2.616 -62.931 1.00 74.62 125 GLY A C 1
ATOM 976 O O . GLY A 1 125 ? 34.301 2.438 -63.861 1.00 74.62 125 GLY A O 1
ATOM 977 N N . ARG A 1 126 ? 32.193 2.716 -63.141 1.00 71.38 126 ARG A N 1
ATOM 978 C CA . ARG A 1 126 ? 31.590 2.657 -64.486 1.00 71.38 126 ARG A CA 1
ATOM 979 C C . ARG A 1 126 ? 31.908 3.896 -65.316 1.00 71.38 126 ARG A C 1
ATOM 981 O O . ARG A 1 126 ? 32.271 3.759 -66.482 1.00 71.38 126 ARG A O 1
ATOM 988 N N . ARG A 1 127 ? 31.826 5.089 -64.719 1.00 71.12 127 ARG A N 1
ATOM 989 C CA . ARG A 1 127 ? 32.143 6.355 -65.404 1.00 71.12 127 ARG A CA 1
ATOM 990 C C . ARG A 1 127 ? 33.602 6.438 -65.852 1.00 71.12 127 ARG A C 1
ATOM 992 O O . ARG A 1 127 ? 33.871 6.997 -66.909 1.00 71.12 127 ARG A O 1
ATOM 999 N N . PHE A 1 128 ? 34.525 5.852 -65.089 1.00 66.19 128 PHE A N 1
ATOM 1000 C CA . PHE A 1 128 ? 35.944 5.818 -65.452 1.00 66.19 128 PHE A CA 1
ATOM 1001 C C . PHE A 1 128 ? 36.215 4.940 -66.685 1.00 66.19 128 PHE A C 1
ATOM 1003 O O . PHE A 1 128 ? 37.017 5.302 -67.536 1.00 66.19 128 PHE A O 1
ATOM 1010 N N . ARG A 1 129 ? 35.491 3.821 -66.835 1.00 61.22 129 ARG A N 1
ATOM 1011 C CA . ARG A 1 129 ? 35.636 2.909 -67.985 1.00 61.22 129 ARG A CA 1
ATOM 1012 C C . ARG A 1 129 ? 35.035 3.425 -69.293 1.00 61.22 129 ARG A C 1
ATOM 1014 O O . ARG A 1 129 ? 35.460 2.978 -70.343 1.00 61.22 129 ARG A O 1
ATOM 1021 N N . GLN A 1 130 ? 34.060 4.332 -69.248 1.00 66.56 130 GLN A N 1
ATOM 1022 C CA . GLN A 1 130 ? 33.457 4.910 -70.461 1.00 66.56 130 GLN A CA 1
ATOM 1023 C C . GLN A 1 130 ? 34.259 6.084 -71.053 1.00 66.56 130 GLN A C 1
ATOM 1025 O O . GLN A 1 130 ? 33.858 6.634 -72.073 1.00 66.56 130 GLN A O 1
ATOM 1030 N N . ARG A 1 131 ? 35.357 6.501 -70.409 1.00 57.91 131 ARG A N 1
ATOM 1031 C CA . ARG A 1 131 ? 36.196 7.637 -70.832 1.00 57.91 131 ARG A CA 1
ATOM 1032 C C . ARG A 1 131 ? 37.604 7.239 -71.303 1.00 57.91 131 ARG A C 1
ATOM 1034 O O . ARG A 1 131 ? 38.410 8.136 -71.532 1.00 57.91 131 ARG A O 1
ATOM 1041 N N . GLY A 1 132 ? 37.896 5.941 -71.405 1.00 50.56 132 GLY A N 1
ATOM 1042 C CA . GLY A 1 132 ? 39.167 5.395 -71.897 1.00 50.56 132 GLY A CA 1
ATOM 1043 C C . GLY A 1 132 ? 39.025 4.763 -73.269 1.00 50.56 132 GLY A C 1
ATOM 1044 O O . GLY A 1 132 ? 37.913 4.269 -73.558 1.00 50.56 132 GLY A O 1
#